Protein AF-A0A0D0NJT9-F1 (afdb_monomer_lite)

Structure (mmCIF, N/CA/C/O backbone):
data_AF-A0A0D0NJT9-F1
#
_entry.id   AF-A0A0D0NJT9-F1
#
loop_
_atom_site.group_PDB
_atom_site.id
_atom_site.type_symbol
_atom_site.label_atom_id
_atom_site.label_alt_id
_atom_site.label_comp_id
_atom_site.label_asym_id
_atom_site.label_entity_id
_atom_site.label_seq_id
_atom_site.pdbx_PDB_ins_code
_atom_site.Cartn_x
_atom_site.Cartn_y
_atom_site.Cartn_z
_atom_site.occupancy
_atom_site.B_iso_or_equiv
_atom_site.auth_seq_id
_atom_site.auth_comp_id
_atom_site.auth_asym_id
_atom_site.auth_atom_id
_atom_site.pdbx_PDB_model_num
ATOM 1 N N . TYR A 1 1 ? -1.475 -13.397 -3.961 1.00 60.16 1 TYR A N 1
ATOM 2 C CA . TYR A 1 1 ? -1.503 -13.427 -2.474 1.00 60.16 1 TYR A CA 1
ATOM 3 C C . TYR A 1 1 ? -2.386 -14.533 -1.905 1.00 60.16 1 TYR A C 1
ATOM 5 O O . TYR A 1 1 ? -2.162 -14.947 -0.775 1.00 60.16 1 TYR A O 1
ATOM 13 N N . THR A 1 2 ? -3.340 -15.058 -2.678 1.00 59.38 2 THR A N 1
ATOM 14 C CA . THR A 1 2 ? -4.362 -16.036 -2.265 1.00 59.38 2 THR A CA 1
ATOM 15 C C . THR A 1 2 ? -3.837 -17.311 -1.595 1.00 59.38 2 THR A C 1
ATOM 17 O O . THR A 1 2 ? -4.536 -17.876 -0.766 1.00 59.38 2 THR A O 1
ATOM 20 N N . GLN A 1 3 ? -2.604 -17.747 -1.880 1.00 64.69 3 GLN A N 1
ATOM 21 C CA . GLN A 1 3 ? -1.995 -18.909 -1.209 1.00 64.69 3 GLN A CA 1
ATOM 22 C C . GLN A 1 3 ? -1.360 -18.589 0.161 1.00 64.69 3 GLN A C 1
ATOM 24 O O . GLN A 1 3 ? -1.087 -19.502 0.933 1.00 64.69 3 GLN A O 1
ATOM 29 N N . LYS A 1 4 ? -1.094 -17.309 0.466 1.00 73.31 4 LYS A N 1
ATOM 30 C CA . LYS A 1 4 ? -0.394 -16.847 1.687 1.00 73.31 4 LYS A CA 1
ATOM 31 C C . LYS A 1 4 ? -1.308 -16.112 2.675 1.00 73.31 4 LYS A C 1
ATOM 33 O O . LYS A 1 4 ? -0.856 -15.705 3.746 1.00 73.31 4 LYS A O 1
ATOM 38 N N . THR A 1 5 ? -2.569 -15.905 2.309 1.00 86.62 5 THR A N 1
ATOM 39 C CA . THR A 1 5 ? -3.530 -15.103 3.070 1.00 86.62 5 THR A CA 1
ATOM 40 C C . THR A 1 5 ? -4.803 -15.888 3.337 1.00 86.62 5 THR A C 1
ATOM 42 O O . THR A 1 5 ? -5.319 -16.540 2.435 1.00 86.62 5 THR A O 1
ATOM 45 N N . HIS A 1 6 ? -5.337 -15.774 4.547 1.00 89.12 6 HIS A N 1
ATOM 46 C CA . HIS A 1 6 ? -6.637 -16.312 4.946 1.00 89.12 6 HIS A CA 1
ATOM 47 C C . HIS A 1 6 ? -7.464 -15.227 5.653 1.00 89.12 6 HIS A C 1
ATOM 49 O O . HIS A 1 6 ? -6.926 -14.186 6.034 1.00 89.12 6 HIS A O 1
ATOM 55 N N . ASP A 1 7 ? -8.769 -15.455 5.813 1.00 91.56 7 ASP A N 1
ATOM 56 C CA . ASP A 1 7 ? -9.700 -14.561 6.525 1.00 91.56 7 ASP A CA 1
ATOM 57 C C . ASP A 1 7 ? -9.660 -13.098 6.054 1.00 91.56 7 ASP A C 1
ATOM 59 O O . ASP A 1 7 ? -9.703 -12.165 6.855 1.00 91.56 7 ASP A O 1
ATOM 63 N N . CYS A 1 8 ? -9.530 -12.892 4.744 1.00 93.81 8 CYS A N 1
ATOM 64 C CA . CYS A 1 8 ? -9.484 -11.560 4.161 1.00 93.81 8 CYS A CA 1
ATOM 65 C C . CYS A 1 8 ? -10.851 -10.882 4.239 1.00 93.81 8 CYS A C 1
ATOM 67 O O . CYS A 1 8 ? -11.846 -11.414 3.746 1.00 93.81 8 CYS A O 1
ATOM 69 N N . GLN A 1 9 ? -10.876 -9.687 4.818 1.00 95.81 9 GLN A N 1
ATOM 70 C CA . GLN A 1 9 ? -12.067 -8.852 4.897 1.00 95.81 9 GLN A CA 1
ATOM 71 C C . GLN A 1 9 ? -11.810 -7.503 4.245 1.00 95.81 9 GLN A C 1
ATOM 73 O O . GLN A 1 9 ? -10.766 -6.888 4.468 1.00 95.81 9 GLN A O 1
ATOM 78 N N . ASP A 1 10 ? -12.771 -7.046 3.450 1.00 96.31 10 ASP A N 1
ATOM 79 C CA . ASP A 1 10 ? -12.750 -5.696 2.906 1.00 96.31 10 ASP A CA 1
ATOM 80 C C . ASP A 1 10 ? -12.948 -4.670 4.013 1.00 96.31 10 ASP A C 1
ATOM 82 O O . ASP A 1 10 ? -13.783 -4.847 4.903 1.00 96.31 10 ASP A O 1
ATOM 86 N N . VAL A 1 11 ? -12.202 -3.574 3.930 1.00 94.81 11 VAL A N 1
ATOM 87 C CA . VAL A 1 11 ? -12.492 -2.382 4.726 1.00 94.81 11 VAL A CA 1
ATOM 88 C C . VAL A 1 11 ? -13.356 -1.429 3.915 1.00 94.81 11 VAL A C 1
ATOM 90 O O . VAL A 1 11 ? -13.204 -1.299 2.699 1.00 94.81 11 VAL A O 1
ATOM 93 N N . ASP A 1 12 ? -14.232 -0.710 4.604 1.00 95.00 12 ASP A N 1
ATOM 94 C CA . ASP A 1 12 ? -14.954 0.401 4.002 1.00 95.00 12 ASP A CA 1
ATOM 95 C C . ASP A 1 12 ? -14.014 1.604 3.844 1.00 95.00 12 ASP A C 1
ATOM 97 O O . ASP A 1 12 ? -13.705 2.307 4.807 1.00 95.00 12 ASP A O 1
ATOM 101 N N . LEU A 1 13 ? -13.564 1.864 2.616 1.00 92.88 13 LEU A N 1
ATOM 102 C CA . LEU A 1 13 ? -12.684 2.993 2.314 1.00 92.88 13 LEU A CA 1
ATOM 103 C C . LEU A 1 13 ? -13.317 4.362 2.597 1.00 92.88 13 LEU A C 1
ATOM 105 O O . LEU A 1 13 ? -12.580 5.337 2.721 1.00 92.88 13 LEU A O 1
ATOM 109 N N . ALA A 1 14 ? -14.639 4.489 2.724 1.00 92.06 14 ALA A N 1
ATOM 110 C CA . ALA A 1 14 ? -15.248 5.770 3.078 1.00 92.06 14 ALA A CA 1
ATOM 111 C C . ALA A 1 14 ? -14.976 6.144 4.543 1.00 92.06 14 ALA A C 1
ATOM 113 O O . ALA A 1 14 ? -14.800 7.319 4.865 1.00 92.06 14 ALA A O 1
ATOM 114 N N . THR A 1 15 ? -14.907 5.148 5.427 1.00 93.88 15 THR A N 1
ATOM 115 C CA . THR A 1 15 ? -14.796 5.347 6.879 1.00 93.88 15 THR A CA 1
ATOM 116 C C . THR A 1 15 ? -13.452 4.905 7.453 1.00 93.88 15 THR A C 1
ATOM 118 O O . THR A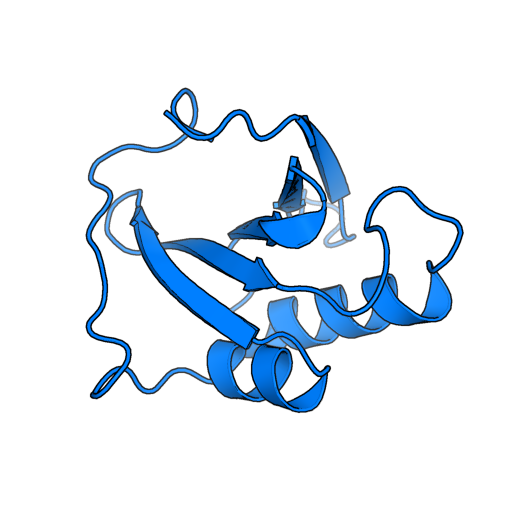 1 15 ? -13.088 5.311 8.559 1.00 93.88 15 THR A O 1
ATOM 121 N N . TRP A 1 16 ? -12.676 4.117 6.708 1.00 93.38 16 TRP A N 1
ATOM 122 C CA . TRP A 1 16 ? -11.401 3.585 7.166 1.00 93.38 16 TRP A CA 1
ATOM 123 C C . TRP A 1 16 ? -10.325 4.674 7.281 1.00 93.38 16 TRP A C 1
ATOM 125 O O . TRP A 1 16 ? -9.878 5.264 6.289 1.00 93.38 16 TRP A O 1
ATOM 135 N N . GLN A 1 17 ? -9.886 4.907 8.519 1.00 92.75 17 GLN A N 1
ATOM 136 C CA . GLN A 1 17 ? -8.807 5.826 8.870 1.00 92.75 17 GLN A CA 1
ATOM 137 C C . GLN A 1 17 ? -7.578 5.033 9.301 1.00 92.75 17 GLN A C 1
ATOM 139 O O . GLN A 1 17 ? -7.588 4.347 10.323 1.00 92.75 17 GLN A O 1
ATOM 144 N N . HIS A 1 18 ? -6.504 5.135 8.524 1.00 94.25 18 HIS A N 1
ATOM 145 C CA . HIS A 1 18 ? -5.249 4.461 8.826 1.00 94.25 18 HIS A CA 1
ATOM 146 C C . HIS A 1 18 ? -4.062 5.253 8.265 1.00 94.25 18 HIS A C 1
ATOM 148 O O . HIS A 1 18 ? -4.155 5.737 7.134 1.00 94.25 18 HIS A O 1
ATOM 154 N N . PRO A 1 19 ? -2.924 5.365 8.977 1.00 96.38 19 PRO A N 1
ATOM 155 C CA . PRO A 1 19 ? -1.790 6.163 8.504 1.00 96.38 19 PRO A CA 1
ATOM 156 C C . PRO A 1 19 ? -1.243 5.708 7.143 1.00 96.38 19 PRO A C 1
ATOM 158 O O . PRO A 1 19 ? -0.832 6.538 6.337 1.00 96.38 19 PRO A O 1
ATOM 161 N N . ALA A 1 20 ? -1.282 4.401 6.853 1.00 96.31 20 ALA A N 1
ATOM 162 C CA . ALA A 1 20 ? -0.836 3.865 5.561 1.00 96.31 20 ALA A CA 1
ATOM 163 C C . ALA A 1 20 ? -1.629 4.433 4.370 1.00 96.31 20 ALA A C 1
ATOM 165 O O . ALA A 1 20 ? -1.052 4.668 3.312 1.00 96.31 20 ALA A O 1
ATOM 166 N N . ARG A 1 21 ? -2.927 4.719 4.553 1.00 95.69 21 ARG A N 1
ATOM 167 C CA . ARG A 1 21 ? -3.769 5.327 3.515 1.00 95.69 21 ARG A CA 1
ATOM 168 C C . ARG A 1 21 ? -3.221 6.684 3.084 1.00 95.69 21 ARG A C 1
ATOM 170 O O . ARG A 1 21 ? -3.041 6.919 1.896 1.00 95.69 21 ARG A O 1
ATOM 177 N N . ALA A 1 22 ? -2.898 7.539 4.053 1.00 95.19 22 ALA A N 1
ATOM 178 C CA . ALA A 1 22 ? -2.376 8.874 3.784 1.00 95.19 22 ALA A CA 1
ATOM 179 C C . ALA A 1 22 ? -1.026 8.829 3.049 1.00 95.19 22 ALA A C 1
ATOM 181 O O . ALA A 1 22 ? -0.769 9.670 2.191 1.00 95.19 22 ALA A O 1
ATOM 182 N N . VAL A 1 23 ? -0.173 7.845 3.360 1.00 97.50 23 VAL A N 1
ATOM 183 C CA . VAL A 1 23 ? 1.095 7.638 2.641 1.00 97.50 23 VAL A CA 1
ATOM 184 C C . VAL A 1 23 ? 0.836 7.258 1.181 1.00 97.50 23 VAL A C 1
ATOM 186 O O . VAL A 1 23 ? 1.403 7.886 0.292 1.00 97.50 23 VAL A O 1
ATOM 189 N N . LEU A 1 24 ? -0.046 6.284 0.931 1.00 96.88 24 LEU A N 1
ATOM 190 C CA . LEU A 1 24 ? -0.392 5.837 -0.424 1.00 96.88 24 LEU A CA 1
ATOM 191 C C . LEU A 1 24 ? -0.961 6.988 -1.267 1.00 96.88 24 LEU A C 1
ATOM 193 O O . LEU A 1 24 ? -0.446 7.278 -2.346 1.00 96.88 24 LEU A O 1
ATOM 197 N N . GLU A 1 25 ? -1.966 7.692 -0.744 1.00 95.19 25 GLU A N 1
ATOM 198 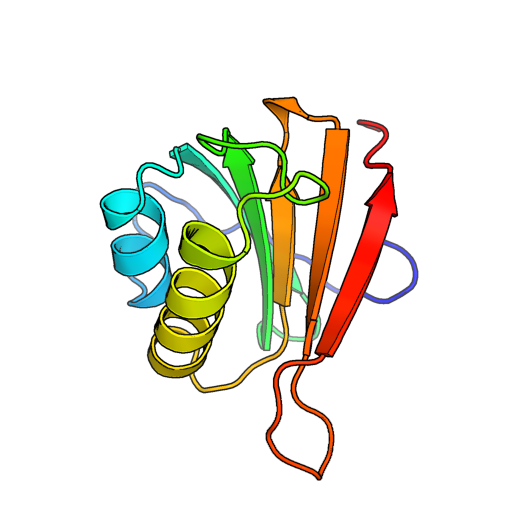C CA . GLU A 1 25 ? -2.623 8.803 -1.443 1.00 95.19 25 GLU A CA 1
ATOM 199 C C . GLU A 1 25 ? -1.646 9.955 -1.730 1.00 95.19 25 GLU A C 1
ATOM 201 O O . GLU A 1 25 ? -1.616 10.482 -2.843 1.00 95.19 25 GLU A O 1
ATOM 206 N N . LYS A 1 26 ? -0.781 10.316 -0.768 1.00 95.81 26 LYS A N 1
ATOM 207 C CA . LYS A 1 26 ? 0.245 11.359 -0.953 1.00 95.81 26 LYS A CA 1
ATOM 208 C C . LYS A 1 26 ? 1.257 10.998 -2.043 1.00 95.81 26 LYS A C 1
ATOM 210 O O . LYS A 1 26 ? 1.759 11.891 -2.723 1.00 95.81 26 LYS A O 1
ATOM 215 N N . SER A 1 27 ? 1.553 9.713 -2.210 1.00 95.19 27 SER A N 1
ATOM 216 C CA . SER A 1 27 ? 2.433 9.209 -3.267 1.00 95.19 27 SER A CA 1
ATOM 217 C C . SER A 1 27 ? 1.736 9.074 -4.626 1.00 95.19 27 SER A C 1
ATOM 219 O O . SER A 1 27 ? 2.352 8.599 -5.575 1.00 95.19 27 SER A O 1
ATOM 221 N N . GLY A 1 28 ? 0.476 9.505 -4.748 1.00 95.38 28 GLY A N 1
ATOM 222 C CA . GLY A 1 28 ? -0.280 9.450 -5.998 1.00 95.38 28 GLY A CA 1
ATOM 223 C C . GLY A 1 28 ? -0.865 8.073 -6.304 1.00 95.38 28 GLY A C 1
ATOM 224 O O . GLY A 1 28 ? -1.222 7.816 -7.449 1.00 95.38 28 GLY A O 1
ATOM 225 N N . ILE A 1 29 ? -0.959 7.187 -5.306 1.00 96.38 29 ILE A N 1
ATOM 226 C CA . ILE A 1 29 ? -1.625 5.892 -5.453 1.00 96.38 29 ILE A CA 1
ATOM 227 C C . ILE A 1 29 ? -3.116 6.085 -5.211 1.00 96.38 29 ILE A C 1
ATOM 229 O O . ILE A 1 29 ? -3.540 6.539 -4.144 1.00 96.38 29 ILE A O 1
ATOM 233 N N . LYS A 1 30 ? -3.921 5.701 -6.199 1.00 96.44 30 LYS A N 1
ATOM 234 C CA . LYS A 1 30 ? -5.378 5.728 -6.104 1.00 96.44 30 LYS A CA 1
ATOM 235 C C . LYS A 1 30 ? -5.858 4.388 -5.560 1.00 96.44 30 LYS A C 1
ATOM 237 O O . LYS A 1 30 ? -5.971 3.416 -6.299 1.00 96.44 30 LYS A O 1
ATOM 242 N N . LEU A 1 31 ? -6.126 4.345 -4.257 1.00 96.44 31 LEU A N 1
ATOM 243 C CA . LEU A 1 31 ? -6.673 3.164 -3.591 1.00 96.44 31 LEU A CA 1
ATOM 244 C C . LEU A 1 31 ? -8.081 2.842 -4.101 1.00 96.44 31 LEU A C 1
ATOM 246 O O . LEU A 1 31 ? -8.991 3.663 -4.003 1.00 96.44 31 LEU A O 1
ATOM 250 N N . GLU A 1 32 ? -8.256 1.622 -4.592 1.00 96.25 32 GLU A N 1
ATOM 251 C CA . GLU A 1 32 ? -9.532 1.090 -5.079 1.00 96.25 32 GLU A CA 1
ATOM 252 C C . GLU A 1 32 ? -10.164 0.151 -4.053 1.00 96.25 32 GLU A C 1
ATOM 254 O O . GLU A 1 32 ? -11.379 0.142 -3.865 1.00 96.25 32 GLU A O 1
ATOM 259 N N . ARG A 1 33 ? -9.331 -0.643 -3.372 1.00 95.81 33 ARG A N 1
ATOM 260 C CA . ARG A 1 33 ? -9.767 -1.626 -2.381 1.00 95.81 33 ARG A CA 1
ATOM 261 C C . ARG A 1 33 ? -8.661 -1.874 -1.367 1.00 95.81 33 ARG A C 1
ATOM 263 O O . ARG A 1 33 ? -7.478 -1.874 -1.702 1.00 95.81 33 ARG A O 1
ATOM 270 N N . VAL A 1 34 ? -9.046 -2.121 -0.120 1.00 96.69 34 VAL A N 1
ATOM 271 C CA . VAL A 1 34 ? -8.128 -2.618 0.905 1.00 96.69 34 VAL A CA 1
ATOM 272 C C . VAL A 1 34 ? -8.745 -3.832 1.571 1.00 96.69 34 VAL A C 1
ATOM 274 O O . VAL A 1 34 ? -9.898 -3.797 1.997 1.00 96.69 34 VAL A O 1
ATOM 277 N N . GLN A 1 35 ? -7.957 -4.898 1.659 1.00 95.81 35 GLN A N 1
ATOM 278 C CA . GLN A 1 35 ? -8.316 -6.103 2.393 1.00 95.81 35 GLN A CA 1
ATOM 279 C C . GLN A 1 35 ? -7.391 -6.277 3.581 1.00 95.81 35 GLN A C 1
ATOM 281 O O . GLN A 1 35 ? -6.179 -6.129 3.449 1.00 95.81 35 GLN A O 1
ATOM 286 N N . LEU A 1 36 ? -7.948 -6.629 4.733 1.00 95.69 36 LEU A N 1
ATOM 287 C CA . LEU A 1 36 ? -7.176 -7.038 5.896 1.00 95.69 36 LEU A CA 1
ATOM 288 C C . LEU A 1 36 ? -7.309 -8.549 6.057 1.00 95.69 36 LEU A C 1
ATOM 290 O O . LEU A 1 36 ? -8.393 -9.057 6.332 1.00 95.69 36 LEU A O 1
ATOM 294 N N . CYS A 1 37 ? -6.202 -9.262 5.880 1.00 94.62 37 CYS A N 1
ATOM 295 C CA . CYS A 1 37 ? -6.125 -10.714 6.011 1.00 94.62 37 CYS A CA 1
ATOM 296 C C . CYS A 1 37 ? -5.380 -11.118 7.292 1.00 94.62 37 CYS A C 1
ATOM 298 O O . CYS A 1 37 ? -4.818 -10.279 8.007 1.00 94.62 37 CYS A O 1
ATOM 300 N N . ASN A 1 38 ? -5.343 -12.423 7.569 1.00 93.81 38 ASN A N 1
ATOM 301 C CA . ASN A 1 38 ? -4.589 -13.052 8.656 1.00 93.81 38 ASN A CA 1
ATOM 302 C C . ASN A 1 38 ? -4.931 -12.441 10.029 1.00 93.81 38 ASN A C 1
ATOM 304 O O . ASN A 1 38 ? -4.056 -11.995 10.778 1.00 93.81 38 ASN A O 1
ATOM 308 N N . GLY A 1 39 ? -6.230 -12.360 10.335 1.00 91.19 39 GLY A N 1
ATOM 309 C CA . GLY A 1 39 ? -6.723 -11.747 11.571 1.00 91.19 39 GLY A CA 1
ATOM 310 C C . GLY A 1 39 ? -6.482 -10.236 11.636 1.00 91.19 39 GLY A C 1
ATOM 311 O O . GLY A 1 39 ? -6.178 -9.707 12.705 1.00 91.19 39 GLY A O 1
ATOM 312 N N . GLY A 1 40 ? -6.554 -9.555 10.490 1.00 91.00 40 GLY A N 1
ATOM 313 C CA . GLY A 1 40 ? -6.487 -8.096 10.400 1.00 91.00 40 GLY A CA 1
ATOM 314 C C . GLY A 1 40 ? -5.078 -7.493 10.342 1.00 91.00 40 GLY A C 1
ATOM 315 O O . GLY A 1 40 ? -4.940 -6.275 10.391 1.00 91.00 40 GLY A O 1
ATOM 316 N N . ARG A 1 41 ? -4.025 -8.319 10.271 1.00 90.75 41 ARG A N 1
ATOM 317 C CA . ARG A 1 41 ? -2.614 -7.894 10.398 1.00 90.75 41 ARG A CA 1
ATOM 318 C C . ARG A 1 41 ? -1.792 -8.022 9.120 1.00 90.75 41 ARG A C 1
ATOM 320 O O . ARG A 1 41 ? -0.581 -7.818 9.145 1.00 90.75 41 ARG A O 1
ATOM 327 N N . TYR A 1 42 ? -2.437 -8.363 8.012 1.00 94.25 42 TYR A N 1
ATOM 328 C CA . TYR A 1 42 ? -1.796 -8.470 6.710 1.00 94.25 42 TYR A CA 1
ATOM 329 C C . TYR A 1 42 ? -2.622 -7.709 5.670 1.00 94.25 42 TYR A C 1
ATOM 331 O O . TYR A 1 42 ? -3.561 -8.278 5.106 1.00 94.25 42 TYR A O 1
ATOM 339 N N . PRO A 1 43 ? -2.351 -6.408 5.471 1.00 95.88 43 PRO A N 1
ATOM 340 C CA . PRO A 1 43 ? -3.106 -5.618 4.521 1.00 95.88 43 PRO A CA 1
ATOM 341 C C . PRO A 1 43 ? -2.700 -5.929 3.077 1.00 95.88 43 PRO A C 1
ATOM 343 O O . PRO A 1 43 ? -1.525 -6.122 2.758 1.00 95.88 43 PRO A O 1
ATOM 346 N N . ILE A 1 44 ? -3.693 -5.929 2.199 1.00 96.12 44 ILE A N 1
ATOM 347 C CA . ILE A 1 44 ? -3.545 -5.935 0.748 1.00 96.12 44 ILE A CA 1
ATOM 348 C C . ILE A 1 44 ? -4.107 -4.603 0.263 1.00 96.12 44 ILE A C 1
ATOM 350 O O . ILE A 1 44 ? -5.308 -4.353 0.374 1.00 96.12 44 ILE A O 1
ATOM 354 N N . PHE A 1 45 ? -3.230 -3.742 -0.237 1.00 97.06 45 PHE A N 1
ATOM 355 C CA . PHE A 1 45 ? -3.578 -2.457 -0.829 1.00 97.06 45 PHE A CA 1
ATOM 356 C C . PHE A 1 45 ? -3.718 -2.646 -2.334 1.00 97.06 45 PHE A C 1
ATOM 358 O O . PHE A 1 45 ? -2.748 -3.019 -2.986 1.00 97.06 45 PHE A O 1
ATOM 365 N N . ILE A 1 46 ? -4.906 -2.416 -2.881 1.00 96.50 46 ILE A N 1
ATOM 366 C CA . ILE A 1 46 ? -5.189 -2.586 -4.308 1.00 96.50 46 ILE A CA 1
ATOM 367 C C . ILE A 1 46 ? -5.518 -1.217 -4.887 1.00 96.50 46 ILE A C 1
ATOM 369 O O . ILE A 1 46 ? -6.384 -0.513 -4.356 1.00 96.50 46 ILE A O 1
ATOM 373 N N . GLY A 1 47 ? -4.825 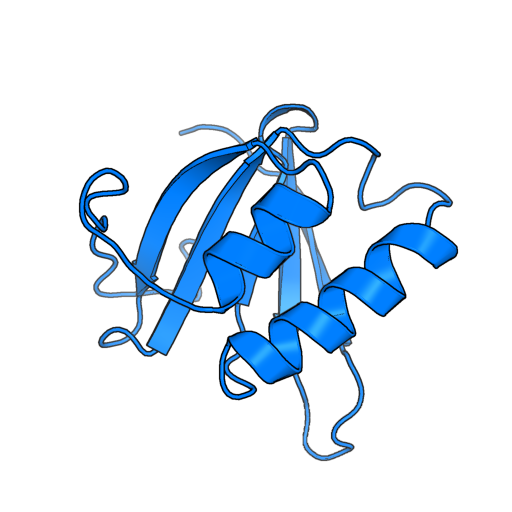-0.833 -5.955 1.00 95.88 47 GLY A N 1
ATOM 374 C CA . GLY A 1 47 ? -5.094 0.429 -6.624 1.00 95.88 47 GLY A CA 1
ATOM 375 C C . GLY A 1 47 ? -4.179 0.737 -7.798 1.00 95.88 47 GLY A C 1
ATOM 376 O O . GLY A 1 47 ? -3.240 -0.001 -8.102 1.00 95.88 47 GLY A O 1
ATOM 377 N N . GLU A 1 48 ? -4.448 1.874 -8.431 1.00 96.75 48 GLU A N 1
ATOM 378 C CA . GLU A 1 48 ? -3.638 2.379 -9.535 1.00 96.75 48 GLU A CA 1
ATOM 379 C C . GLU A 1 48 ? -2.375 3.056 -8.985 1.00 96.75 48 GLU A C 1
ATOM 381 O O . GLU A 1 48 ? -2.442 3.885 -8.070 1.00 96.75 48 GLU A O 1
ATOM 386 N N . VAL A 1 49 ? -1.220 2.721 -9.562 1.00 95.38 49 VAL A N 1
ATOM 387 C CA . VAL A 1 49 ? 0.083 3.298 -9.199 1.00 95.38 49 VAL A CA 1
ATOM 388 C C . VAL A 1 49 ? 0.633 4.168 -10.339 1.00 95.38 49 VAL A C 1
ATOM 390 O O . VAL A 1 49 ? 0.359 3.889 -11.508 1.00 95.38 49 VAL A O 1
ATOM 393 N N . PRO A 1 50 ? 1.430 5.211 -10.036 1.00 94.12 50 PRO A N 1
ATOM 394 C CA . PRO A 1 50 ? 1.919 6.150 -11.052 1.00 94.12 50 PRO A CA 1
ATOM 395 C C . PRO A 1 50 ? 3.044 5.597 -11.939 1.00 94.12 50 PRO A C 1
ATOM 397 O O . PRO A 1 50 ? 3.322 6.165 -12.993 1.00 94.12 50 PRO A O 1
ATOM 400 N N . TYR A 1 51 ? 3.707 4.519 -11.513 1.00 93.06 51 TYR A N 1
ATOM 401 C CA . TYR A 1 51 ? 4.837 3.915 -12.212 1.00 93.06 51 TYR A CA 1
ATOM 402 C C . TYR A 1 51 ? 4.774 2.393 -12.123 1.00 93.06 51 TYR A C 1
ATOM 404 O O . TYR A 1 51 ? 4.270 1.861 -11.139 1.00 93.06 51 TYR A O 1
ATOM 412 N N . ASP A 1 52 ? 5.364 1.719 -13.107 1.00 89.94 52 ASP A N 1
ATOM 413 C CA . ASP A 1 52 ? 5.579 0.271 -13.106 1.00 89.94 52 ASP A CA 1
ATOM 414 C C . ASP A 1 52 ? 6.436 -0.147 -11.883 1.00 89.94 52 ASP A C 1
ATOM 416 O O . ASP A 1 52 ? 7.585 0.309 -11.777 1.00 89.94 52 ASP A O 1
ATOM 420 N N . PRO A 1 53 ? 5.911 -0.974 -10.954 1.00 86.25 53 PRO A N 1
ATOM 421 C CA . PRO A 1 53 ? 6.640 -1.452 -9.777 1.00 86.25 53 PRO A CA 1
ATOM 422 C C . PRO A 1 53 ? 7.869 -2.322 -10.066 1.00 86.25 53 PRO A C 1
ATOM 424 O O . PRO A 1 53 ? 8.777 -2.365 -9.230 1.00 86.25 53 PRO A O 1
ATOM 427 N N . GLN A 1 54 ? 7.917 -3.008 -11.212 1.00 84.12 54 GLN A N 1
ATOM 428 C CA . GLN A 1 54 ? 9.076 -3.781 -11.676 1.00 84.12 54 GLN A CA 1
ATOM 429 C C . GLN A 1 54 ? 10.020 -2.963 -12.575 1.00 84.12 54 GLN A C 1
ATOM 431 O O . GLN A 1 54 ? 11.121 -3.416 -12.908 1.00 84.12 54 GLN A O 1
ATOM 436 N N . GLY A 1 55 ? 9.624 -1.739 -12.934 1.00 79.12 55 GLY A N 1
ATOM 437 C CA . GLY A 1 55 ? 10.418 -0.796 -13.712 1.00 79.12 55 GLY A CA 1
ATOM 438 C C . GLY A 1 55 ? 11.649 -0.235 -12.978 1.00 79.12 55 GLY A C 1
ATOM 439 O O . GLY A 1 55 ? 12.018 -0.622 -11.870 1.00 79.12 55 GLY A O 1
ATOM 440 N N . GLN A 1 56 ? 12.323 0.741 -13.596 1.00 68.56 56 GLN A N 1
ATOM 441 C CA . GLN A 1 56 ? 13.557 1.336 -13.049 1.00 68.56 56 GLN A CA 1
ATOM 442 C C . GLN A 1 56 ? 13.326 2.371 -11.925 1.00 68.56 56 GLN A C 1
ATOM 444 O O . GLN A 1 56 ? 14.266 3.034 -11.490 1.00 68.56 56 GLN A O 1
ATOM 449 N N . THR A 1 57 ? 12.107 2.513 -11.402 1.00 76.56 57 THR A N 1
ATOM 450 C CA . THR A 1 57 ? 11.704 3.585 -10.472 1.00 76.56 57 THR A CA 1
ATOM 451 C C . THR A 1 57 ? 12.023 3.282 -9.002 1.00 76.56 57 THR A C 1
ATOM 453 O O . THR A 1 57 ? 11.227 3.546 -8.096 1.00 76.56 57 THR A O 1
ATOM 456 N N . LYS A 1 58 ? 13.236 2.778 -8.728 1.00 75.25 58 LYS A N 1
ATOM 457 C CA . LYS A 1 58 ? 13.709 2.507 -7.355 1.00 75.25 58 LYS A CA 1
ATOM 458 C C . LYS A 1 58 ? 13.645 3.743 -6.454 1.00 75.25 58 LYS A C 1
ATOM 460 O O . LYS A 1 58 ? 13.279 3.615 -5.288 1.00 75.25 58 LYS A O 1
ATOM 465 N N . ASP A 1 59 ? 13.930 4.919 -7.010 1.00 85.69 59 ASP A N 1
ATOM 466 C CA . ASP A 1 59 ? 13.924 6.196 -6.285 1.00 85.69 59 ASP A CA 1
ATOM 467 C C . ASP A 1 59 ? 12.521 6.641 -5.852 1.00 85.69 59 ASP A C 1
ATOM 469 O O . ASP A 1 59 ? 12.387 7.451 -4.940 1.00 85.69 59 ASP A O 1
ATOM 473 N N . PHE A 1 60 ? 11.468 6.095 -6.468 1.00 91.38 60 PHE A N 1
ATOM 474 C CA . PHE A 1 60 ? 10.089 6.317 -6.042 1.00 91.38 60 PHE A CA 1
ATOM 475 C C . PHE A 1 60 ? 9.638 5.252 -5.035 1.00 91.38 60 PHE A C 1
ATOM 477 O O . PHE A 1 60 ? 9.147 5.575 -3.951 1.00 91.38 60 PHE A O 1
ATOM 484 N N . PHE A 1 61 ? 9.818 3.974 -5.380 1.00 91.38 61 PHE A N 1
ATOM 485 C CA . PHE A 1 61 ? 9.225 2.877 -4.618 1.00 91.38 61 PHE A CA 1
ATOM 486 C C . PHE A 1 61 ? 9.948 2.577 -3.304 1.00 91.38 61 PHE A C 1
ATOM 488 O O . PHE A 1 61 ? 9.285 2.275 -2.315 1.00 91.38 61 PHE A O 1
ATOM 495 N N . LEU A 1 62 ? 11.279 2.697 -3.232 1.00 90.38 62 LEU A N 1
ATOM 496 C CA . LEU A 1 62 ? 11.992 2.426 -1.978 1.00 90.38 62 LEU A CA 1
ATOM 497 C C . LEU A 1 62 ? 11.613 3.415 -0.858 1.00 90.38 62 LEU A C 1
ATOM 499 O O . LEU A 1 62 ? 11.283 2.943 0.234 1.00 90.38 62 LEU A O 1
ATOM 503 N N . PRO A 1 63 ? 11.575 4.746 -1.089 1.00 93.50 63 PRO A N 1
ATOM 504 C CA . PRO A 1 63 ? 11.066 5.681 -0.085 1.00 93.50 63 PRO A CA 1
ATOM 505 C C . PRO A 1 63 ? 9.610 5.405 0.304 1.00 93.50 63 PRO A C 1
ATOM 507 O O . PRO A 1 63 ? 9.293 5.382 1.493 1.00 93.50 63 PRO A O 1
ATOM 510 N N . LEU A 1 64 ? 8.742 5.121 -0.676 1.00 95.25 64 LEU A N 1
ATOM 511 C CA . LEU A 1 64 ? 7.346 4.756 -0.426 1.00 95.25 64 LEU A CA 1
ATOM 512 C C . LEU A 1 64 ? 7.235 3.537 0.505 1.00 95.25 64 LEU A C 1
ATOM 514 O O . LEU A 1 64 ? 6.467 3.561 1.467 1.00 95.25 64 LEU A O 1
ATOM 518 N N . TYR A 1 65 ? 8.005 2.477 0.252 1.00 94.44 65 TYR A N 1
ATOM 519 C CA . TYR A 1 65 ? 7.960 1.261 1.062 1.00 94.44 65 TYR A CA 1
ATOM 520 C C . TYR A 1 65 ? 8.463 1.485 2.493 1.00 94.44 65 TYR A C 1
ATOM 522 O O . TYR A 1 65 ? 7.904 0.893 3.421 1.00 94.44 65 TYR A O 1
ATOM 530 N N . GLU A 1 66 ? 9.463 2.347 2.698 1.00 93.94 66 GLU A N 1
ATOM 531 C CA . GLU A 1 66 ? 9.922 2.740 4.039 1.00 93.94 66 GLU A CA 1
ATOM 532 C C . GLU A 1 66 ? 8.893 3.597 4.789 1.00 93.94 66 GLU A C 1
ATOM 534 O O . GLU A 1 66 ? 8.676 3.411 5.990 1.00 93.94 66 GLU A O 1
ATOM 539 N N . ASP A 1 67 ? 8.222 4.524 4.109 1.00 96.31 67 ASP A N 1
ATOM 540 C CA . ASP A 1 67 ? 7.186 5.342 4.742 1.00 96.31 67 ASP A CA 1
ATOM 541 C C . ASP A 1 67 ? 5.950 4.504 5.087 1.00 96.31 67 ASP A C 1
ATOM 543 O O . ASP A 1 67 ? 5.424 4.602 6.202 1.00 96.31 67 ASP A O 1
ATOM 547 N N . LEU A 1 68 ? 5.553 3.588 4.197 1.00 95.75 68 LEU A N 1
ATOM 548 C CA . LEU A 1 68 ? 4.491 2.623 4.475 1.00 95.75 68 LEU A CA 1
ATOM 549 C C . LEU A 1 68 ? 4.845 1.699 5.626 1.00 95.75 68 LEU A C 1
ATOM 551 O O . LEU A 1 68 ? 4.002 1.447 6.479 1.00 95.75 68 LEU A O 1
ATOM 555 N N . ARG A 1 69 ? 6.089 1.227 5.702 1.00 94.12 69 ARG A N 1
ATOM 556 C CA . ARG A 1 69 ? 6.558 0.404 6.818 1.00 94.12 69 ARG A CA 1
ATOM 557 C C . ARG A 1 69 ? 6.316 1.083 8.164 1.00 94.12 69 ARG A C 1
ATOM 559 O O . ARG A 1 69 ? 5.825 0.439 9.090 1.00 94.12 69 ARG A O 1
ATOM 566 N N . LYS A 1 70 ? 6.645 2.373 8.285 1.00 93.81 70 LYS A N 1
ATOM 5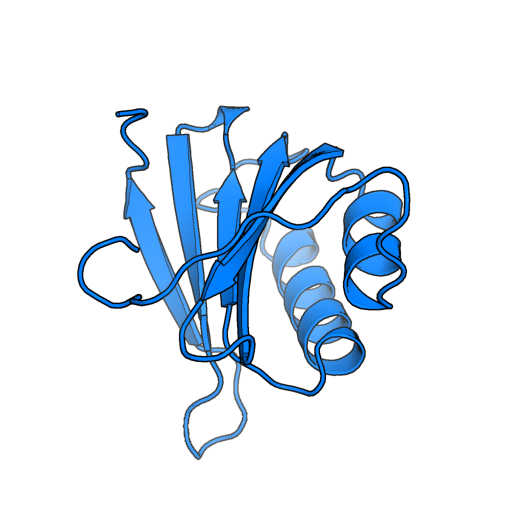67 C CA . LYS A 1 70 ? 6.429 3.150 9.519 1.00 93.81 70 LYS A CA 1
ATOM 568 C C . LYS A 1 70 ? 4.938 3.337 9.794 1.00 93.81 70 LYS A C 1
ATOM 570 O O . LYS A 1 70 ? 4.483 3.080 10.905 1.00 93.81 70 LYS A O 1
ATOM 575 N N . ALA A 1 71 ? 4.180 3.739 8.775 1.00 95.94 71 ALA A N 1
ATOM 576 C CA . ALA A 1 71 ? 2.752 4.025 8.878 1.00 95.94 71 ALA A CA 1
ATOM 577 C C . ALA A 1 71 ? 1.887 2.770 9.118 1.00 95.94 71 ALA A C 1
ATOM 579 O O . ALA A 1 71 ? 0.814 2.862 9.709 1.00 95.94 71 ALA A O 1
ATOM 580 N N . ASN A 1 72 ? 2.360 1.600 8.685 1.00 93.50 72 ASN A N 1
ATOM 581 C CA . ASN A 1 72 ? 1.699 0.301 8.810 1.00 93.50 72 ASN A CA 1
ATOM 582 C C . ASN A 1 72 ? 2.209 -0.526 10.004 1.00 93.50 72 ASN A C 1
ATOM 584 O O . ASN A 1 72 ? 1.988 -1.732 10.067 1.00 93.50 72 ASN A O 1
ATOM 588 N N . GLY A 1 73 ? 2.947 0.081 10.939 1.00 91.50 73 GLY A N 1
ATOM 589 C CA . GLY A 1 73 ? 3.413 -0.602 12.152 1.00 91.50 73 GLY A CA 1
ATOM 590 C C . GLY A 1 73 ? 4.392 -1.757 11.900 1.00 91.50 73 GLY A C 1
ATOM 591 O O . GLY A 1 73 ? 4.443 -2.689 12.696 1.00 91.50 73 GLY A O 1
ATOM 592 N N . LYS A 1 74 ? 5.160 -1.708 10.803 1.00 91.62 74 LYS A N 1
ATOM 593 C CA . LYS A 1 74 ? 6.080 -2.761 10.332 1.00 91.62 74 LYS A CA 1
ATOM 594 C C . LYS A 1 74 ? 5.415 -4.108 10.003 1.00 91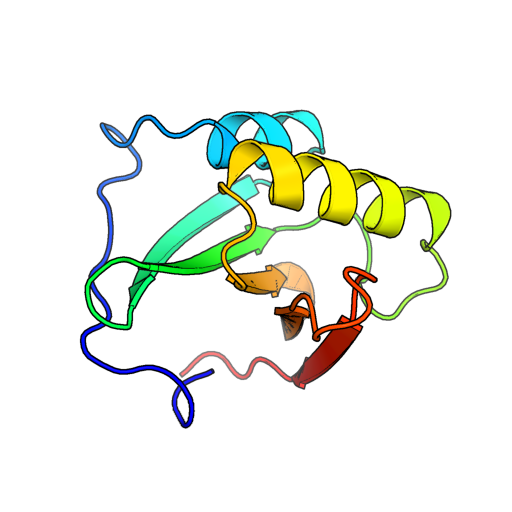.62 74 LYS A C 1
ATOM 596 O O . LYS A 1 74 ? 6.112 -5.117 9.904 1.00 91.62 74 LYS A O 1
ATOM 601 N N . TRP A 1 75 ? 4.099 -4.152 9.797 1.00 93.19 75 TRP A N 1
ATOM 602 C CA . TRP A 1 75 ? 3.446 -5.361 9.293 1.00 93.19 75 TRP A CA 1
ATOM 603 C C . TRP A 1 75 ? 3.742 -5.558 7.800 1.00 93.19 75 TRP A C 1
ATOM 605 O O . TRP A 1 75 ? 3.673 -4.580 7.044 1.00 93.19 75 TRP A O 1
ATOM 615 N N . PRO A 1 76 ? 4.075 -6.787 7.357 1.00 94.38 76 PRO A N 1
ATOM 616 C CA . PRO A 1 76 ? 4.218 -7.091 5.940 1.00 94.38 76 PRO A CA 1
ATOM 617 C C . PRO A 1 76 ? 2.875 -6.925 5.224 1.00 94.38 76 PRO A C 1
ATOM 619 O O . PRO A 1 76 ? 1.815 -7.104 5.826 1.00 94.38 76 PRO A O 1
ATOM 622 N N . TYR A 1 77 ? 2.927 -6.584 3.942 1.00 96.06 77 TYR A N 1
ATOM 623 C CA . TYR A 1 77 ? 1.744 -6.268 3.149 1.00 96.06 77 TYR A CA 1
ATOM 624 C C . TYR A 1 77 ? 1.939 -6.630 1.679 1.00 96.06 77 TYR A C 1
ATOM 626 O O . TYR A 1 77 ? 3.037 -6.995 1.248 1.00 96.06 77 TYR A O 1
ATOM 634 N N . VAL A 1 78 ? 0.860 -6.507 0.910 1.00 95.75 78 VAL A N 1
ATOM 635 C CA . VAL A 1 78 ? 0.891 -6.590 -0.553 1.00 95.75 78 VAL A CA 1
ATOM 636 C C . VAL A 1 78 ? 0.391 -5.281 -1.144 1.00 95.75 78 VAL A C 1
ATOM 638 O O . VAL A 1 78 ? -0.639 -4.771 -0.711 1.00 95.75 78 VAL A O 1
ATOM 641 N N . LEU A 1 79 ? 1.116 -4.744 -2.122 1.00 95.75 79 LEU A N 1
ATOM 642 C CA . LEU A 1 79 ? 0.643 -3.678 -3.000 1.00 95.75 79 LEU A CA 1
ATOM 643 C C . LEU A 1 79 ? 0.290 -4.296 -4.352 1.00 95.75 79 LEU A C 1
ATOM 645 O O . LEU A 1 79 ? 1.157 -4.852 -5.018 1.00 95.75 79 LEU A O 1
ATOM 649 N N . VAL A 1 80 ? -0.973 -4.215 -4.745 1.00 95.19 80 VAL A N 1
ATOM 650 C CA . VAL A 1 80 ? -1.457 -4.648 -6.055 1.00 95.19 80 VAL A CA 1
ATOM 651 C C . VAL A 1 80 ? -1.598 -3.414 -6.936 1.00 95.19 80 VAL A C 1
ATOM 653 O O . VAL A 1 80 ? -2.461 -2.574 -6.687 1.00 95.19 80 VAL A O 1
ATOM 656 N N . ALA A 1 81 ? -0.740 -3.321 -7.948 1.00 94.69 81 ALA A N 1
ATOM 657 C CA . ALA A 1 81 ? -0.776 -2.306 -8.989 1.00 94.69 81 ALA A CA 1
ATOM 658 C C . ALA A 1 81 ? -1.786 -2.735 -10.060 1.00 94.69 81 ALA A C 1
ATOM 660 O O . ALA A 1 81 ? -1.437 -3.425 -11.021 1.00 94.69 81 ALA A O 1
ATOM 661 N N . SER A 1 82 ? -3.057 -2.373 -9.875 1.00 94.31 82 SER A N 1
ATOM 662 C CA . SER A 1 82 ? -4.160 -2.876 -10.709 1.00 94.31 82 SER A CA 1
ATOM 663 C C . SER A 1 82 ? -4.023 -2.475 -12.180 1.00 94.31 82 SER A C 1
ATOM 665 O O . SER A 1 82 ? -4.326 -3.273 -13.063 1.00 94.31 82 SER A O 1
ATOM 667 N N . ASN A 1 83 ? -3.479 -1.288 -12.453 1.00 94.88 83 ASN A N 1
ATOM 668 C CA . ASN A 1 83 ? -3.227 -0.779 -13.802 1.00 94.88 83 ASN A CA 1
ATOM 669 C C . ASN A 1 83 ? -2.032 -1.430 -14.522 1.00 94.88 83 ASN A C 1
ATOM 671 O O . ASN A 1 83 ? -1.930 -1.302 -15.741 1.00 94.88 83 ASN A O 1
ATOM 675 N N . TYR A 1 84 ? -1.154 -2.127 -13.797 1.00 92.62 84 TYR A N 1
ATOM 676 C CA . TYR A 1 84 ? -0.022 -2.869 -14.367 1.00 92.62 84 TYR A CA 1
ATOM 677 C C . TYR A 1 84 ? -0.212 -4.389 -14.307 1.00 92.62 84 TYR A C 1
ATOM 679 O O . TYR A 1 84 ? 0.532 -5.119 -14.953 1.00 92.62 84 TYR A O 1
ATOM 687 N N . GLY A 1 85 ? -1.218 -4.877 -13.571 1.00 91.69 85 GLY A N 1
ATOM 688 C CA . GLY A 1 85 ? -1.433 -6.310 -13.389 1.00 91.69 85 GLY A CA 1
ATOM 689 C C . GLY A 1 85 ? -0.315 -6.956 -12.571 1.00 91.69 85 GLY A C 1
ATOM 690 O O . GLY A 1 85 ? 0.129 -8.055 -12.892 1.00 91.69 85 GLY A O 1
ATOM 691 N N . GLU A 1 86 ? 0.148 -6.291 -11.507 1.00 91.38 86 GLU A N 1
ATOM 692 C CA . GLU A 1 86 ? 1.272 -6.761 -10.689 1.00 91.38 86 GLU A CA 1
ATOM 693 C C . GLU A 1 86 ? 0.979 -6.726 -9.189 1.00 91.38 86 GLU A C 1
ATOM 695 O O . GLU A 1 86 ? 0.263 -5.859 -8.688 1.00 91.38 86 GLU A O 1
ATOM 700 N N . MET A 1 87 ? 1.582 -7.658 -8.450 1.00 92.69 87 MET A N 1
ATOM 701 C CA . MET A 1 87 ? 1.578 -7.703 -6.991 1.00 92.69 87 MET A CA 1
ATOM 702 C C . MET A 1 87 ? 3.001 -7.592 -6.458 1.00 92.69 87 MET A C 1
ATOM 704 O O . MET A 1 87 ? 3.862 -8.406 -6.791 1.00 92.69 87 MET A O 1
ATOM 708 N N . VAL A 1 88 ? 3.218 -6.655 -5.540 1.00 93.88 88 VAL A N 1
ATOM 709 C CA . VAL A 1 88 ? 4.463 -6.510 -4.790 1.00 93.88 88 VAL A CA 1
ATOM 710 C C . VAL A 1 88 ? 4.236 -6.941 -3.348 1.00 93.88 88 VAL A C 1
ATOM 712 O O . VAL A 1 88 ? 3.485 -6.318 -2.601 1.00 93.88 88 VAL A O 1
ATOM 715 N N . TYR A 1 89 ? 4.913 -8.005 -2.940 1.00 94.12 89 TYR A N 1
ATOM 716 C CA . TYR A 1 89 ? 4.984 -8.461 -1.559 1.00 94.12 89 TYR A CA 1
ATOM 717 C C . TYR A 1 89 ? 6.095 -7.711 -0.843 1.00 94.12 89 TYR A C 1
ATOM 719 O O . TYR A 1 89 ? 7.264 -7.849 -1.203 1.00 94.12 89 TYR A O 1
ATOM 727 N N . VAL A 1 90 ? 5.745 -6.968 0.203 1.00 94.31 90 VAL A N 1
ATOM 728 C CA . VAL A 1 90 ? 6.700 -6.210 1.012 1.00 94.31 90 VAL A CA 1
ATOM 729 C C . VAL A 1 90 ? 6.783 -6.838 2.396 1.00 94.31 90 VAL A C 1
ATOM 731 O O . VAL A 1 90 ? 5.779 -7.001 3.092 1.00 94.31 90 VAL A O 1
ATOM 734 N N . SER A 1 91 ? 7.992 -7.218 2.802 1.00 93.75 91 SER A N 1
ATOM 735 C CA . SER A 1 91 ? 8.237 -7.860 4.094 1.00 93.75 91 SER A CA 1
ATOM 736 C C . SER A 1 91 ? 9.550 -7.413 4.729 1.00 93.75 91 SER A C 1
ATOM 738 O O . SER A 1 91 ? 10.399 -6.803 4.080 1.00 93.75 91 SER A O 1
ATOM 740 N N . TYR A 1 92 ? 9.706 -7.724 6.016 1.00 90.44 92 TYR A N 1
ATOM 741 C CA . TYR A 1 92 ? 10.841 -7.300 6.836 1.00 90.44 92 TYR A CA 1
ATOM 742 C C . TYR A 1 92 ? 11.416 -8.525 7.573 1.00 90.44 92 TYR A C 1
ATOM 744 O O . TYR A 1 92 ? 10.983 -8.835 8.685 1.00 90.44 92 TYR A O 1
ATOM 752 N N . PRO A 1 93 ? 12.326 -9.301 6.950 1.00 84.38 93 PRO A N 1
ATOM 753 C CA . PRO A 1 93 ? 13.033 -10.399 7.616 1.00 84.38 93 PRO A CA 1
ATOM 754 C C . PRO A 1 93 ? 13.862 -9.905 8.815 1.00 84.38 93 PRO A C 1
ATOM 756 O O . PRO A 1 93 ? 14.014 -8.708 9.024 1.00 84.38 93 PRO A O 1
ATOM 759 N N . ARG A 1 94 ? 14.438 -10.822 9.612 1.00 77.06 94 ARG A N 1
ATOM 760 C CA . ARG A 1 94 ? 15.163 -10.509 10.871 1.00 77.06 94 ARG A CA 1
ATOM 761 C C . ARG A 1 94 ? 16.259 -9.434 10.763 1.00 77.06 94 ARG A C 1
ATOM 763 O O . ARG A 1 94 ? 16.612 -8.853 11.781 1.00 77.06 94 ARG A O 1
ATOM 770 N N . SER A 1 95 ? 16.791 -9.180 9.570 1.00 75.06 95 SER A N 1
ATOM 771 C CA . SER A 1 95 ? 17.729 -8.088 9.277 1.00 75.06 95 SER A CA 1
ATOM 772 C C . SER A 1 95 ? 17.093 -6.689 9.301 1.00 75.06 95 SER A C 1
ATOM 774 O O . SER A 1 95 ? 17.811 -5.706 9.160 1.00 75.06 95 SER A O 1
ATOM 776 N N . ASP A 1 96 ? 15.767 -6.591 9.446 1.00 77.62 96 ASP A N 1
ATOM 777 C CA . ASP A 1 96 ? 14.959 -5.360 9.436 1.00 77.62 96 ASP A CA 1
ATOM 778 C C . ASP A 1 96 ? 15.068 -4.545 8.124 1.00 77.62 96 ASP A C 1
ATOM 780 O O . ASP A 1 96 ? 14.642 -3.391 8.052 1.00 77.62 96 ASP A O 1
ATOM 784 N N . SER A 1 97 ? 15.617 -5.164 7.073 1.00 86.12 97 SER A N 1
ATOM 785 C CA . SER A 1 97 ? 15.700 -4.646 5.704 1.00 86.12 97 SER A CA 1
ATOM 786 C C . SER A 1 97 ? 14.416 -4.929 4.928 1.00 86.12 97 SER A C 1
ATOM 788 O O . SER A 1 97 ? 13.820 -5.992 5.103 1.00 86.12 97 SER A O 1
ATOM 790 N N . ILE A 1 98 ? 14.039 -4.046 4.002 1.00 90.25 98 ILE A N 1
ATOM 791 C CA . ILE A 1 98 ? 12.948 -4.313 3.056 1.00 90.25 98 ILE A CA 1
ATOM 792 C C . ILE A 1 98 ? 13.316 -5.504 2.162 1.00 90.25 98 ILE A C 1
ATOM 794 O O . ILE A 1 98 ? 14.366 -5.516 1.522 1.00 90.25 98 ILE A O 1
ATOM 798 N N . SER A 1 99 ? 12.426 -6.491 2.100 1.00 92.00 99 SER A N 1
ATOM 799 C CA . SER A 1 99 ? 12.470 -7.600 1.150 1.00 92.00 99 SER A CA 1
ATOM 800 C C . SER A 1 99 ? 11.239 -7.547 0.250 1.00 92.00 99 SER A C 1
ATOM 802 O O . SER A 1 99 ? 10.115 -7.417 0.745 1.00 92.00 99 SER A O 1
ATOM 804 N N . LEU A 1 100 ? 11.475 -7.631 -1.061 1.00 92.12 100 LEU A N 1
ATOM 805 C CA . LEU A 1 100 ? 10.461 -7.522 -2.106 1.00 92.1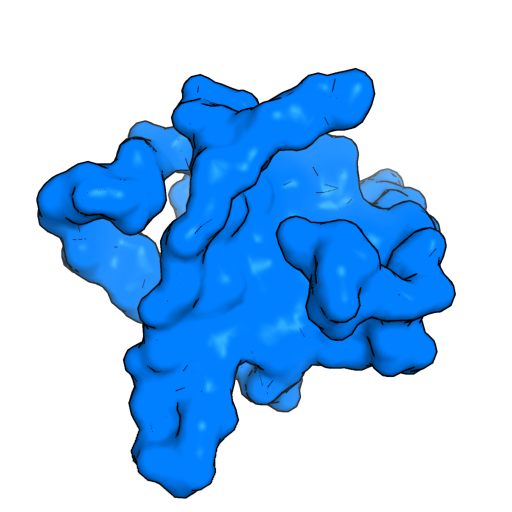2 100 LEU A CA 1
ATOM 806 C C . LEU A 1 100 ? 10.307 -8.862 -2.830 1.00 92.12 100 LEU A C 1
ATOM 808 O O . LEU A 1 100 ? 11.303 -9.491 -3.190 1.00 92.12 100 LEU A O 1
ATOM 812 N N . GLY A 1 101 ? 9.065 -9.274 -3.060 1.00 91.19 101 GLY A N 1
ATOM 813 C CA . GLY A 1 101 ? 8.705 -10.353 -3.979 1.00 91.19 101 GLY A CA 1
ATOM 814 C C . GLY A 1 101 ? 7.671 -9.858 -4.982 1.00 91.19 101 GLY A C 1
ATOM 815 O O . GLY A 1 101 ? 6.863 -9.002 -4.635 1.00 91.19 101 GLY A O 1
ATOM 816 N N . TYR A 1 102 ? 7.682 -10.398 -6.196 1.00 90.62 102 TYR A N 1
ATOM 817 C CA . TYR A 1 102 ? 6.788 -9.980 -7.277 1.00 90.62 102 TYR A CA 1
ATOM 818 C C . TYR A 1 102 ? 6.025 -11.186 -7.815 1.00 90.62 102 TYR A C 1
ATOM 820 O O . TYR A 1 102 ? 6.601 -12.264 -7.967 1.00 90.62 102 TYR A O 1
ATOM 828 N N . GLU A 1 103 ? 4.739 -11.005 -8.094 1.00 89.25 103 GLU A N 1
ATOM 829 C CA . GLU A 1 103 ? 3.908 -11.967 -8.822 1.00 89.25 103 GLU A CA 1
ATOM 830 C C . GLU A 1 103 ? 2.974 -11.203 -9.767 1.00 89.25 103 GLU A C 1
ATOM 832 O O . GLU A 1 103 ? 2.510 -10.113 -9.431 1.00 89.25 103 GLU A O 1
ATOM 837 N N . ASN A 1 104 ? 2.656 -11.789 -10.921 1.00 84.94 104 ASN A N 1
ATOM 838 C CA . ASN A 1 104 ? 1.648 -11.224 -11.816 1.00 84.94 104 ASN A CA 1
ATOM 839 C C . ASN A 1 104 ? 0.270 -11.276 -11.147 1.00 84.94 104 ASN A C 1
ATOM 841 O O . ASN A 1 104 ? -0.106 -12.290 -10.554 1.00 84.94 104 ASN A O 1
ATOM 845 N N . PHE A 1 105 ? -0.479 -10.185 -11.252 1.00 77.38 105 PHE A N 1
ATOM 846 C CA . PHE A 1 105 ? -1.866 -10.093 -10.832 1.00 77.38 105 PHE A CA 1
ATOM 847 C C . PHE A 1 105 ? -2.781 -10.371 -12.022 1.00 77.38 105 PHE A C 1
ATOM 849 O O . PHE A 1 105 ? -3.035 -9.499 -12.849 1.00 77.38 105 PHE A O 1
ATOM 856 N N . GLU A 1 106 ? -3.301 -11.591 -12.087 1.00 67.56 106 GLU A N 1
ATOM 857 C CA . GLU A 1 106 ? -4.463 -11.884 -12.918 1.00 67.56 106 GLU A CA 1
ATOM 858 C C . GLU A 1 106 ? -5.710 -11.511 -12.115 1.00 67.56 106 GLU A C 1
ATOM 860 O O . GLU A 1 106 ? -5.901 -11.983 -10.990 1.00 67.56 106 GLU A O 1
ATOM 865 N N . VAL A 1 107 ? -6.528 -10.613 -12.667 1.00 54.25 107 VAL A N 1
ATOM 866 C CA . VAL A 1 107 ? -7.837 -10.301 -12.089 1.00 54.25 107 VAL A CA 1
ATOM 867 C C . VAL A 1 107 ? -8.669 -11.592 -12.139 1.00 54.25 107 VAL A C 1
ATOM 869 O O . VAL A 1 107 ? -8.774 -12.161 -13.227 1.00 54.25 107 VAL A O 1
ATOM 872 N N . PRO A 1 108 ? -9.202 -12.084 -11.002 1.00 52.53 108 PRO A N 1
ATOM 873 C CA . PRO A 1 108 ? -10.080 -13.253 -10.987 1.00 52.53 108 PRO A CA 1
ATOM 874 C C . PRO A 1 108 ? -11.329 -13.083 -11.854 1.00 52.53 108 PRO A C 1
ATOM 876 O O . PRO A 1 108 ? -11.850 -11.944 -11.920 1.00 52.53 108 PRO A O 1
#

Foldseek 3Di:
DVVVWAPKDWDDPVPDDFQLVVLCVVLVWDFPTWIQTDVRQEIETETAHPDDPVDPVCVSVVVSLVSSCVRSVNGWYWYHNPVNQKIWTWHQPPVRDTDIDIDGHDDD

Sequence (108 aa):
YTQKTHDCQDVDLATWQHPARAVLEKSGIKLERVQLCNGGRYPIFIGEVPYDPQGQTKDFFLPLYEDLRKANGKWPYVLVASNYGEMVYVSYPRSDSISLGYENFEVP

Secondary structure (DSSP, 8-state):
-TTT--S-EE--TTT---HHHHHHHHTT-EEEEEEEETTTTEEEEEEE-SS-TTSS-HHHHHHHHHHHHHHTTT--EEEEETTTTEEEEEE--TT---EEEEEE----

Organism: Pseudomonas fluorescens (NCBI:txid294)

pLDDT: mean 90.05, std 9.4, range [52.53, 97.5]

Radius of gyration: 12.85 Å; chains: 1; bounding box: 33×30×26 Å